Protein AF-A0A540LX54-F1 (afdb_monomer_lite)

pLDDT: mean 87.96, std 12.5, range [46.84, 97.94]

Structure (mmCIF, N/CA/C/O backbone):
data_AF-A0A540LX54-F1
#
_entry.id   AF-A0A540LX54-F1
#
loop_
_atom_site.group_PDB
_atom_site.id
_atom_site.type_symbol
_atom_site.label_atom_id
_atom_site.label_alt_id
_atom_site.label_comp_id
_atom_site.label_asym_id
_atom_site.label_entity_id
_atom_site.label_seq_id
_atom_site.pdbx_PDB_ins_code
_atom_site.Cartn_x
_atom_site.Cartn_y
_atom_site.Cartn_z
_atom_site.occupancy
_atom_site.B_iso_or_equiv
_atom_site.auth_seq_id
_atom_site.auth_comp_id
_atom_site.auth_asym_id
_atom_site.auth_atom_id
_atom_site.pdbx_PDB_model_num
ATOM 1 N N . MET A 1 1 ? -25.271 5.706 11.623 1.00 46.84 1 MET A N 1
ATOM 2 C CA . MET A 1 1 ? -24.913 4.571 10.732 1.00 46.84 1 MET A CA 1
ATOM 3 C C . MET A 1 1 ? -23.405 4.349 10.571 1.00 46.84 1 MET A C 1
ATOM 5 O O . MET A 1 1 ? -23.006 3.191 10.576 1.00 46.84 1 MET A O 1
ATOM 9 N N . GLN A 1 2 ? -22.561 5.391 10.504 1.00 61.00 2 GLN A N 1
ATOM 10 C CA . GLN A 1 2 ? -21.097 5.271 10.311 1.00 61.00 2 GLN A CA 1
ATOM 11 C C . GLN A 1 2 ? -20.376 4.296 11.262 1.00 61.00 2 GLN A C 1
ATOM 13 O O . GLN A 1 2 ? -19.449 3.608 10.845 1.00 61.00 2 GLN A O 1
ATOM 18 N N . ASN A 1 3 ? -20.833 4.160 12.510 1.00 80.44 3 ASN A N 1
ATOM 19 C CA . ASN A 1 3 ? -20.159 3.305 13.491 1.00 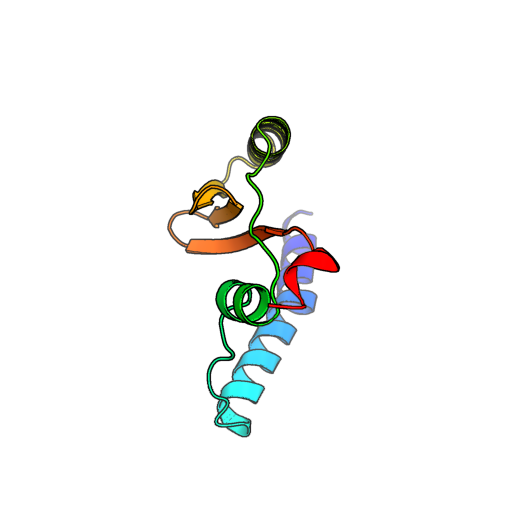80.44 3 ASN A CA 1
ATOM 20 C C . ASN A 1 3 ? -20.330 1.792 13.220 1.00 80.44 3 ASN A C 1
ATOM 22 O O . ASN A 1 3 ? -19.458 1.000 13.560 1.00 80.44 3 ASN A O 1
ATOM 26 N N . ARG A 1 4 ? -21.417 1.369 12.548 1.00 94.12 4 ARG A N 1
ATOM 27 C CA . ARG A 1 4 ? -21.640 -0.057 12.231 1.00 94.12 4 ARG A CA 1
ATOM 28 C C . ARG A 1 4 ? -20.742 -0.542 11.096 1.00 94.12 4 ARG A C 1
ATOM 30 O O . ARG A 1 4 ? -20.148 -1.606 11.217 1.00 94.12 4 ARG A O 1
ATOM 37 N N . ALA A 1 5 ? -20.617 0.247 10.027 1.00 94.50 5 ALA A N 1
ATOM 38 C CA . ALA A 1 5 ? -19.738 -0.081 8.903 1.00 94.50 5 ALA A CA 1
ATOM 39 C C . ALA A 1 5 ? -18.271 -0.139 9.350 1.00 94.50 5 ALA A C 1
ATOM 41 O O . ALA A 1 5 ? -17.569 -1.098 9.041 1.00 94.50 5 ALA A O 1
ATOM 42 N N . ARG A 1 6 ? -17.842 0.834 10.165 1.00 94.31 6 ARG A N 1
ATOM 43 C CA . ARG A 1 6 ? -16.512 0.835 10.780 1.00 94.31 6 ARG A CA 1
ATOM 44 C C . ARG A 1 6 ? -16.270 -0.420 11.622 1.00 94.31 6 ARG A C 1
ATOM 46 O O . ARG A 1 6 ? -15.303 -1.130 11.370 1.00 94.31 6 ARG A O 1
ATOM 53 N N . ALA A 1 7 ? -17.163 -0.714 12.570 1.00 96.38 7 ALA A N 1
ATOM 54 C CA . ALA A 1 7 ? -17.022 -1.879 13.441 1.00 96.38 7 ALA A CA 1
ATOM 55 C C . ALA A 1 7 ? -16.987 -3.195 12.648 1.00 96.38 7 ALA A C 1
ATOM 57 O O . ALA A 1 7 ? -16.262 -4.118 13.014 1.00 96.38 7 ALA A O 1
ATOM 58 N N . LEU A 1 8 ? -17.739 -3.283 11.547 1.00 96.94 8 LEU A N 1
ATOM 59 C CA . LEU A 1 8 ? -17.692 -4.431 10.647 1.00 96.94 8 LEU A CA 1
ATOM 60 C C . LEU A 1 8 ? -16.309 -4.556 9.995 1.00 96.94 8 LEU A C 1
ATOM 62 O O . LEU A 1 8 ? -15.712 -5.626 10.071 1.00 96.94 8 LEU A O 1
ATOM 66 N N . VAL A 1 9 ? -15.764 -3.478 9.420 1.00 96.81 9 VAL A N 1
ATOM 67 C CA . VAL A 1 9 ? -14.422 -3.493 8.808 1.00 96.81 9 VAL A CA 1
ATOM 68 C C . VAL A 1 9 ? -13.350 -3.896 9.824 1.00 96.81 9 VAL A C 1
ATOM 70 O O . V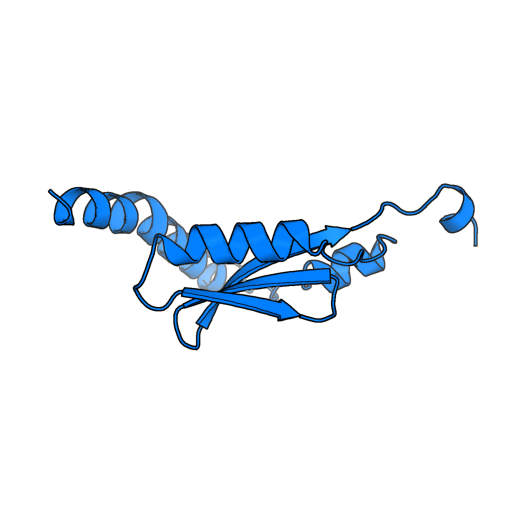AL A 1 9 ? -12.538 -4.788 9.565 1.00 96.81 9 VAL A O 1
ATOM 73 N N . GLU A 1 10 ? -13.377 -3.283 11.005 1.00 97.12 10 GLU A N 1
ATOM 74 C CA . GLU A 1 10 ? -12.416 -3.553 12.073 1.00 97.12 10 GLU A CA 1
ATOM 75 C C . GLU A 1 10 ? -12.483 -5.012 12.542 1.00 97.12 10 GLU A C 1
ATOM 77 O O . GLU A 1 10 ? -11.449 -5.673 12.638 1.00 97.12 10 GLU A O 1
ATOM 82 N N . ARG A 1 11 ? -13.684 -5.549 12.792 1.00 96.94 11 ARG A N 1
ATOM 83 C CA . ARG A 1 11 ? -13.842 -6.901 13.355 1.00 96.94 11 ARG A CA 1
ATOM 84 C C . ARG A 1 11 ? -13.708 -8.011 12.322 1.00 96.94 11 ARG A C 1
ATOM 86 O O . ARG A 1 11 ? -13.174 -9.061 12.657 1.00 96.94 11 ARG A O 1
ATOM 93 N N . VAL A 1 12 ? -14.199 -7.806 11.102 1.00 97.50 12 VAL A N 1
ATOM 94 C CA . VAL A 1 12 ? -14.308 -8.870 10.089 1.00 97.50 12 VAL A CA 1
ATOM 95 C C . VAL A 1 12 ? -13.097 -8.905 9.161 1.00 97.50 12 VAL A C 1
ATOM 97 O O . VAL A 1 12 ? -12.719 -9.978 8.707 1.00 97.50 12 VAL A O 1
ATOM 100 N N . PHE A 1 13 ? -12.443 -7.768 8.907 1.00 96.50 13 PHE A N 1
ATOM 101 C CA . PHE A 1 13 ? -11.306 -7.711 7.982 1.00 96.50 13 PHE A CA 1
ATOM 102 C C . PHE A 1 13 ? -9.980 -7.483 8.707 1.00 96.50 13 PHE A C 1
ATOM 104 O O . PHE A 1 13 ? -9.031 -8.242 8.507 1.00 96.50 13 PHE A O 1
ATOM 111 N N . LEU A 1 14 ? -9.887 -6.454 9.557 1.00 97.38 14 LEU A N 1
ATOM 112 C CA . LEU A 1 14 ? -8.620 -6.117 10.217 1.00 97.38 14 LEU A CA 1
ATOM 113 C C . LEU A 1 14 ? -8.282 -7.096 11.348 1.00 97.38 14 LEU A C 1
ATOM 115 O O . LEU A 1 14 ? -7.153 -7.577 11.409 1.00 97.38 14 LEU A O 1
ATOM 119 N N . GLY A 1 15 ? -9.258 -7.445 12.190 1.00 97.94 15 GLY A N 1
ATOM 120 C CA . GLY A 1 15 ? -9.089 -8.384 13.304 1.00 97.94 15 GLY A CA 1
ATOM 121 C C . GLY A 1 15 ? -8.454 -9.719 12.888 1.00 97.94 15 GLY A C 1
ATOM 122 O O . GLY A 1 15 ? -7.398 -10.069 13.421 1.00 97.94 15 GLY A O 1
ATOM 123 N N . PRO A 1 16 ? -9.011 -10.440 11.895 1.00 97.62 16 PRO A N 1
ATOM 124 C CA . PRO A 1 16 ? -8.429 -11.692 11.415 1.00 97.62 16 PRO A CA 1
ATOM 125 C C . PRO A 1 16 ? -7.028 -11.527 10.819 1.00 97.62 16 PRO A C 1
ATOM 127 O O . PRO A 1 16 ? -6.164 -12.371 11.053 1.00 97.62 16 PRO A O 1
ATOM 130 N N . ARG A 1 17 ? -6.757 -10.425 10.102 1.00 95.75 17 ARG A N 1
ATOM 131 C CA . ARG A 1 17 ? -5.417 -10.140 9.555 1.00 95.75 17 ARG A CA 1
ATOM 132 C C . ARG A 1 17 ? -4.384 -9.916 10.658 1.00 95.75 17 ARG A C 1
ATOM 134 O O . ARG A 1 17 ? -3.258 -10.397 10.532 1.00 95.75 17 ARG A O 1
ATOM 141 N N . ILE A 1 18 ? -4.758 -9.222 11.733 1.00 96.12 18 ILE A N 1
ATOM 142 C CA . ILE A 1 18 ? -3.898 -9.010 12.905 1.00 96.12 18 ILE A CA 1
ATOM 143 C C . ILE A 1 18 ? -3.616 -10.348 13.591 1.00 96.12 18 ILE A C 1
ATOM 145 O O . ILE A 1 18 ? -2.453 -10.706 13.769 1.00 96.12 18 ILE A O 1
ATOM 149 N N . ALA A 1 19 ? -4.662 -11.117 13.910 1.00 95.81 19 ALA A N 1
ATOM 150 C CA . ALA A 1 19 ? -4.525 -12.413 14.572 1.00 95.81 19 ALA A CA 1
ATOM 151 C C . ALA A 1 19 ? -3.664 -13.391 13.754 1.00 95.81 19 ALA A C 1
ATOM 153 O O . ALA A 1 19 ? -2.744 -14.003 14.295 1.00 95.81 19 ALA A O 1
ATOM 154 N N . GLY A 1 20 ? -3.902 -13.486 12.442 1.00 93.38 20 GLY A N 1
ATOM 155 C CA . GLY A 1 20 ? -3.111 -14.326 11.541 1.00 93.38 20 GLY A CA 1
ATOM 156 C C . GLY A 1 20 ? -1.651 -13.878 11.427 1.00 93.38 20 GLY A C 1
ATOM 157 O O . GLY A 1 20 ? -0.750 -14.714 11.411 1.00 93.38 20 GLY A O 1
ATOM 158 N N . SER A 1 21 ? -1.396 -12.565 11.407 1.00 90.62 21 SER A N 1
ATOM 159 C CA . SER A 1 21 ? -0.027 -12.030 11.372 1.00 90.62 21 SER A CA 1
ATOM 160 C C . SER A 1 21 ? 0.740 -12.355 12.653 1.00 90.62 21 SER A C 1
ATOM 162 O O . SER A 1 21 ? 1.871 -12.827 12.573 1.00 90.62 21 SER A O 1
ATOM 164 N N . LEU A 1 22 ? 0.115 -12.181 13.822 1.00 91.69 22 LEU A N 1
ATOM 165 C CA . LEU A 1 22 ? 0.712 -12.561 15.105 1.00 91.69 22 LEU A CA 1
ATOM 166 C C . LEU A 1 22 ? 0.972 -14.069 15.172 1.00 91.69 22 LEU A C 1
ATOM 168 O O . LEU A 1 22 ? 2.077 -14.484 15.508 1.00 91.69 22 LEU A O 1
ATOM 172 N N . ALA A 1 23 ? -0.007 -14.894 14.791 1.00 91.38 23 ALA A N 1
ATOM 173 C CA . ALA A 1 23 ? 0.142 -16.347 14.800 1.00 91.38 23 ALA A CA 1
ATOM 174 C C . ALA A 1 23 ? 1.331 -16.817 13.947 1.00 91.38 23 ALA A C 1
ATOM 176 O O . ALA A 1 23 ? 2.065 -17.711 14.362 1.00 91.38 23 ALA A O 1
ATOM 177 N N . ARG A 1 24 ? 1.552 -16.195 12.784 1.00 87.19 24 ARG A N 1
ATOM 178 C CA . ARG A 1 24 ? 2.679 -16.503 11.895 1.00 87.19 24 ARG A CA 1
ATOM 179 C C . ARG A 1 24 ? 4.027 -16.119 12.500 1.00 87.19 24 ARG A C 1
ATOM 181 O O . ARG A 1 24 ? 4.938 -16.940 12.483 1.00 87.19 24 ARG A O 1
ATOM 188 N N . ILE A 1 25 ? 4.127 -14.936 13.109 1.00 86.12 25 ILE A N 1
ATOM 189 C CA . ILE A 1 25 ? 5.342 -14.490 13.812 1.00 86.12 25 ILE A CA 1
ATOM 190 C C . ILE A 1 25 ? 5.713 -15.476 14.928 1.00 86.12 25 ILE A C 1
ATOM 192 O O . ILE A 1 25 ? 6.864 -15.892 15.019 1.00 86.12 25 ILE A O 1
ATOM 196 N N . TYR A 1 26 ? 4.739 -15.887 15.743 1.00 85.31 26 TYR A N 1
ATOM 197 C CA . TYR A 1 26 ? 4.998 -16.768 16.883 1.00 85.31 26 TYR A CA 1
ATOM 198 C C . TYR A 1 26 ? 5.208 -18.241 16.509 1.00 85.31 26 TYR A C 1
ATOM 200 O O . TYR A 1 26 ? 5.868 -18.954 17.259 1.00 85.31 26 TYR A O 1
ATOM 208 N N . ARG A 1 27 ? 4.654 -18.724 15.387 1.00 81.94 27 ARG A N 1
ATOM 209 C CA . ARG A 1 27 ? 4.761 -20.142 14.989 1.00 81.94 27 ARG A CA 1
ATOM 210 C C . ARG A 1 27 ? 5.905 -20.442 14.030 1.00 81.94 27 ARG A C 1
ATOM 212 O O . ARG A 1 27 ? 6.444 -21.539 14.091 1.00 81.94 27 ARG A O 1
ATOM 219 N N . ALA A 1 28 ? 6.230 -19.532 13.115 1.00 67.19 28 ALA A N 1
ATOM 220 C CA . ALA A 1 28 ? 7.028 -19.894 11.945 1.00 67.19 28 ALA A CA 1
ATOM 221 C C . ALA A 1 28 ? 8.514 -19.515 12.031 1.00 67.19 28 ALA A C 1
ATOM 223 O O . ALA A 1 28 ? 9.252 -19.897 11.129 1.00 67.19 28 ALA A O 1
ATOM 224 N N . HIS A 1 29 ? 8.976 -18.764 13.048 1.00 64.81 29 HIS A N 1
ATOM 225 C CA . HIS A 1 29 ? 10.309 -18.122 13.005 1.00 64.81 29 HIS A CA 1
ATOM 226 C C . HIS A 1 29 ? 10.579 -17.502 11.612 1.00 64.81 29 HIS A C 1
ATOM 228 O O . HIS A 1 29 ? 11.682 -17.571 11.069 1.00 64.81 29 HIS A O 1
ATOM 234 N N . GLU A 1 30 ? 9.522 -16.979 10.978 1.00 56.03 30 GLU A N 1
ATOM 235 C CA . GLU A 1 30 ? 9.537 -16.689 9.550 1.00 56.03 30 GLU A CA 1
ATOM 236 C C . GLU A 1 30 ? 10.492 -15.521 9.305 1.00 56.03 30 GLU A C 1
ATOM 238 O O . GLU A 1 30 ? 10.332 -14.438 9.877 1.00 56.03 30 GLU A O 1
ATOM 243 N N . LYS A 1 31 ? 11.493 -15.734 8.444 1.00 58.78 31 LYS A N 1
ATOM 244 C CA . LYS A 1 31 ? 12.272 -14.629 7.889 1.00 58.78 31 LYS A CA 1
ATOM 245 C C . LYS A 1 31 ? 11.298 -13.719 7.150 1.00 58.78 31 LYS A C 1
ATOM 247 O O . LYS A 1 31 ? 10.484 -14.196 6.362 1.00 58.78 31 LYS A O 1
ATOM 252 N N . VAL A 1 32 ? 11.382 -12.416 7.413 1.00 61.28 32 VAL A N 1
ATOM 253 C CA . VAL A 1 32 ? 10.676 -11.398 6.629 1.00 61.28 32 VAL A CA 1
ATOM 254 C C . VAL A 1 32 ? 10.993 -11.678 5.159 1.00 61.28 32 VAL A C 1
ATOM 256 O O . VAL A 1 32 ? 12.160 -11.650 4.775 1.00 61.28 32 VAL A O 1
ATOM 259 N N . GLY A 1 33 ? 9.979 -12.055 4.374 1.00 63.94 33 GLY A N 1
ATOM 260 C CA . GLY A 1 33 ? 10.161 -12.358 2.955 1.00 63.94 33 GLY A CA 1
ATOM 261 C C . GLY A 1 33 ? 10.800 -11.176 2.225 1.00 63.94 33 GLY A C 1
ATOM 262 O O . GLY A 1 33 ? 10.619 -10.028 2.639 1.00 63.94 33 GLY A O 1
ATOM 263 N N . CYS A 1 34 ? 11.553 -11.457 1.155 1.00 71.31 34 CYS A N 1
ATOM 264 C CA . CYS A 1 34 ? 12.136 -10.418 0.305 1.00 71.31 34 CYS A CA 1
ATOM 265 C C . CYS A 1 34 ? 11.065 -9.415 -0.125 1.00 71.31 34 CYS A C 1
ATOM 267 O O . CYS A 1 34 ? 9.902 -9.776 -0.343 1.00 71.31 34 CYS A O 1
ATOM 269 N N . SER A 1 35 ? 11.451 -8.148 -0.251 1.00 85.88 35 SER A N 1
ATOM 270 C CA . SER A 1 35 ? 10.514 -7.148 -0.738 1.00 85.88 35 SER A CA 1
ATOM 271 C C . SER A 1 35 ? 10.089 -7.499 -2.168 1.00 85.88 35 SER A C 1
ATOM 273 O O . SER A 1 35 ? 10.894 -7.989 -2.961 1.00 85.88 35 SER A O 1
ATOM 275 N N . TRP A 1 36 ? 8.822 -7.263 -2.522 1.00 89.81 36 TRP A N 1
ATOM 276 C CA . TRP A 1 36 ? 8.315 -7.606 -3.860 1.00 89.81 36 TRP A CA 1
ATOM 277 C C . TRP A 1 36 ? 9.139 -6.973 -4.986 1.00 89.81 36 TRP A C 1
ATOM 279 O O . TRP A 1 36 ? 9.205 -7.529 -6.069 1.00 89.81 36 TRP A O 1
ATOM 289 N N . TRP A 1 37 ? 9.775 -5.829 -4.737 1.00 88.12 37 TRP A N 1
ATOM 290 C CA . TRP A 1 37 ? 10.597 -5.097 -5.701 1.00 88.12 37 TRP A CA 1
ATOM 291 C C . TRP A 1 37 ? 11.935 -5.803 -5.932 1.00 88.12 37 TRP A C 1
ATOM 293 O O . TRP A 1 37 ? 12.351 -5.945 -7.077 1.00 88.12 37 TRP A O 1
ATOM 303 N N . GLU A 1 38 ? 12.575 -6.295 -4.868 1.00 90.31 38 GLU A N 1
ATOM 304 C CA . GLU A 1 38 ? 13.775 -7.134 -4.986 1.00 90.31 38 GLU A CA 1
ATOM 305 C C . GLU A 1 38 ? 13.452 -8.447 -5.695 1.00 90.31 38 GLU A C 1
ATOM 307 O O . GLU A 1 38 ? 14.199 -8.869 -6.572 1.00 90.31 38 GLU A O 1
ATOM 312 N N . TRP A 1 39 ? 12.323 -9.072 -5.348 1.00 92.25 39 TRP A N 1
ATOM 313 C CA . TRP A 1 39 ? 11.912 -10.335 -5.955 1.00 92.25 39 TRP A CA 1
ATOM 314 C C . TRP A 1 39 ? 11.525 -10.184 -7.433 1.00 92.25 39 TRP A C 1
ATOM 316 O O . TRP A 1 39 ? 11.980 -10.958 -8.265 1.00 92.25 39 TRP A O 1
ATOM 326 N N . LEU A 1 40 ? 10.729 -9.172 -7.792 1.00 92.56 40 LEU A N 1
ATOM 327 C CA . LEU A 1 40 ? 10.364 -8.916 -9.190 1.00 92.56 40 LEU A CA 1
ATOM 328 C C . LEU A 1 40 ? 11.593 -8.560 -10.034 1.00 92.56 40 LEU A C 1
ATOM 330 O O . LEU A 1 40 ? 11.730 -9.060 -11.150 1.00 92.56 40 LEU A O 1
ATOM 334 N N . GLY A 1 41 ? 12.507 -7.753 -9.490 1.00 91.19 41 GLY A N 1
ATOM 335 C CA . GLY A 1 41 ? 13.772 -7.442 -10.149 1.00 91.19 41 GLY A CA 1
ATOM 336 C C . GLY A 1 41 ? 14.661 -8.675 -10.335 1.00 91.19 41 GLY A C 1
ATOM 337 O O . GLY A 1 41 ? 15.238 -8.848 -11.405 1.00 91.19 41 GLY A O 1
ATOM 338 N N . SER A 1 42 ? 14.738 -9.567 -9.339 1.00 91.81 42 SER A N 1
ATOM 339 C CA . SER A 1 42 ? 15.571 -10.774 -9.429 1.00 91.81 42 SER A CA 1
ATOM 340 C C . SER A 1 42 ? 15.054 -11.800 -10.437 1.00 91.81 42 SER A C 1
ATOM 342 O O . SER A 1 42 ? 15.849 -12.568 -10.971 1.00 91.81 42 SER A O 1
ATOM 344 N N . VAL A 1 43 ? 13.750 -11.795 -10.735 1.00 92.62 43 VAL A N 1
ATOM 345 C CA . VAL A 1 43 ? 13.144 -12.640 -11.780 1.00 92.62 43 VAL A CA 1
ATOM 346 C C . VAL A 1 43 ? 13.007 -11.921 -13.133 1.00 92.62 43 VAL A C 1
ATOM 348 O O . VAL A 1 43 ? 12.328 -12.415 -14.030 1.00 92.62 43 VAL A O 1
ATOM 351 N N . GLY A 1 44 ? 13.666 -10.767 -13.300 1.00 93.19 44 GLY A N 1
ATOM 352 C CA . GLY A 1 44 ? 13.854 -10.101 -14.593 1.00 93.19 44 GLY A CA 1
ATOM 353 C C . GLY A 1 44 ? 12.800 -9.060 -14.977 1.00 93.19 44 GLY A C 1
ATOM 354 O O . GLY A 1 44 ? 12.866 -8.514 -16.079 1.00 93.19 44 GLY A O 1
ATOM 355 N N . PHE A 1 45 ? 11.838 -8.736 -14.108 1.00 94.06 45 PHE A N 1
ATOM 356 C CA . PHE A 1 45 ? 10.899 -7.649 -14.395 1.00 94.06 45 PHE A CA 1
ATOM 357 C C . PHE A 1 45 ? 11.585 -6.290 -14.279 1.00 94.06 45 PHE A C 1
ATOM 359 O O . PHE A 1 45 ? 12.345 -6.024 -13.346 1.00 94.06 45 PHE A O 1
ATOM 366 N N . LYS A 1 46 ? 11.247 -5.389 -15.202 1.00 93.69 46 LYS A N 1
ATOM 367 C CA . LYS A 1 46 ? 11.788 -4.027 -15.239 1.00 93.69 46 LYS A CA 1
ATOM 368 C C . LYS A 1 46 ? 10.739 -3.037 -14.712 1.00 93.69 46 LYS A C 1
ATOM 370 O O . LYS A 1 46 ? 9.590 -3.091 -15.161 1.00 93.69 46 LYS A O 1
ATOM 375 N N . PRO A 1 47 ? 11.080 -2.151 -13.759 1.00 93.81 47 PRO A N 1
ATOM 376 C CA . PRO A 1 47 ? 10.136 -1.166 -13.242 1.00 93.81 47 PRO A CA 1
ATOM 377 C C . PRO A 1 47 ? 9.776 -0.145 -14.326 1.00 93.81 47 PRO A C 1
ATOM 379 O O . PRO A 1 47 ? 10.647 0.322 -15.059 1.00 93.81 47 PRO A O 1
ATOM 382 N N . MET A 1 48 ? 8.499 0.228 -14.401 1.00 94.62 48 MET A N 1
ATOM 383 C CA . MET A 1 48 ? 7.994 1.202 -15.371 1.00 94.62 48 MET A CA 1
ATOM 384 C C . MET A 1 48 ? 7.497 2.474 -14.684 1.00 94.62 48 MET A C 1
ATOM 386 O O . MET A 1 48 ? 6.855 2.374 -13.634 1.00 94.62 48 MET A O 1
ATOM 390 N N . PRO A 1 49 ? 7.727 3.660 -15.278 1.00 94.56 49 PRO A N 1
ATOM 391 C CA . PRO A 1 49 ? 7.251 4.907 -14.705 1.00 94.56 49 PRO A CA 1
ATOM 392 C C . PRO A 1 49 ? 5.737 4.933 -14.501 1.00 94.56 49 PRO A C 1
ATOM 394 O O . PRO A 1 49 ? 4.977 4.431 -15.336 1.00 94.56 49 PRO A O 1
ATOM 397 N N . ILE A 1 50 ? 5.283 5.558 -13.416 1.00 94.44 50 ILE A N 1
ATOM 398 C CA . ILE A 1 50 ? 3.853 5.797 -13.218 1.00 94.44 50 ILE A CA 1
ATOM 399 C C . ILE A 1 50 ? 3.405 6.948 -14.115 1.00 94.44 50 ILE A C 1
ATOM 401 O O . ILE A 1 50 ? 4.045 7.991 -14.209 1.00 94.44 50 ILE A O 1
ATOM 405 N N . SER A 1 51 ? 2.285 6.756 -14.814 1.00 94.31 51 SER A N 1
ATOM 406 C CA . SER A 1 51 ? 1.761 7.789 -15.702 1.00 94.31 51 SER A CA 1
ATOM 407 C C . SER A 1 51 ? 1.241 8.991 -14.910 1.00 94.31 51 SER A C 1
ATOM 409 O O . SER A 1 51 ? 0.666 8.857 -13.827 1.00 94.31 51 SER A O 1
ATOM 411 N N . PHE A 1 52 ? 1.341 10.181 -15.503 1.00 94.94 52 PHE A N 1
ATOM 412 C CA . PHE A 1 52 ? 0.739 11.394 -14.945 1.00 94.94 52 PHE A CA 1
ATOM 413 C C . PHE A 1 52 ? -0.767 11.225 -14.662 1.00 94.94 52 PHE A C 1
ATOM 415 O O . PHE A 1 52 ? -1.266 11.667 -13.628 1.00 94.94 52 PHE A O 1
ATOM 422 N N . ALA A 1 53 ? -1.485 10.513 -15.538 1.00 96.31 53 ALA A N 1
ATOM 423 C CA . ALA A 1 53 ? -2.904 10.219 -15.356 1.00 96.31 53 ALA A CA 1
ATOM 424 C C . ALA A 1 53 ? -3.172 9.406 -14.076 1.00 96.31 53 ALA A C 1
ATOM 426 O O . ALA A 1 53 ? -4.094 9.738 -13.330 1.00 96.31 53 ALA A O 1
ATOM 427 N N . ASN A 1 54 ? -2.336 8.408 -13.771 1.00 96.00 54 ASN A N 1
ATOM 428 C CA . ASN A 1 54 ? -2.453 7.623 -12.540 1.00 96.00 54 ASN A CA 1
ATOM 429 C C . ASN A 1 54 ? -2.236 8.502 -11.295 1.00 96.00 54 ASN A C 1
ATOM 431 O O . ASN A 1 54 ? -2.974 8.372 -10.316 1.00 96.00 54 ASN A O 1
ATOM 435 N N . HIS A 1 55 ? -1.288 9.449 -11.340 1.00 95.31 55 HIS A N 1
ATOM 436 C CA . HIS A 1 55 ? -1.106 10.429 -10.261 1.00 95.31 55 HIS A CA 1
ATOM 437 C C . HIS A 1 55 ? -2.344 11.302 -10.055 1.00 95.31 55 HIS A C 1
ATOM 439 O O . HIS A 1 55 ? -2.784 11.488 -8.917 1.00 95.31 55 HIS A O 1
ATOM 445 N N . CYS A 1 56 ? -2.912 11.835 -11.137 1.00 96.56 56 CYS A N 1
ATOM 446 C CA . CYS A 1 56 ? -4.122 12.651 -11.075 1.00 96.56 56 CYS A CA 1
ATOM 447 C C . CYS A 1 56 ? -5.305 11.868 -10.505 1.00 96.56 56 CYS A C 1
ATOM 449 O O . CYS A 1 56 ? -5.991 12.374 -9.620 1.00 96.56 56 CYS A O 1
ATOM 451 N N . GLN A 1 57 ? -5.515 10.630 -10.958 1.00 96.81 57 GLN A N 1
ATOM 452 C CA . GLN A 1 57 ? -6.602 9.780 -10.473 1.00 96.81 57 GLN A CA 1
ATOM 453 C C . GLN A 1 57 ? -6.477 9.484 -8.979 1.00 96.81 57 GLN A C 1
ATOM 455 O O . GLN A 1 57 ? -7.455 9.618 -8.245 1.00 96.81 57 GLN A O 1
ATOM 460 N N . ALA A 1 58 ? -5.274 9.151 -8.506 1.00 95.94 58 ALA A N 1
ATOM 461 C CA . ALA A 1 58 ? -5.050 8.921 -7.085 1.00 95.94 58 ALA A CA 1
ATOM 462 C C . ALA A 1 58 ? -5.330 10.182 -6.258 1.00 95.94 58 ALA A C 1
ATOM 464 O O . ALA A 1 58 ? -6.042 10.117 -5.260 1.00 95.94 58 ALA A O 1
ATOM 465 N N . LYS A 1 59 ? -4.832 11.347 -6.692 1.00 93.69 59 LYS A N 1
ATOM 466 C CA . LYS A 1 59 ? -5.084 12.623 -6.004 1.00 93.69 59 LYS A CA 1
ATOM 467 C C . LYS A 1 59 ? -6.569 12.992 -5.988 1.00 93.69 59 LYS A C 1
ATOM 469 O O . LYS A 1 59 ? -7.058 13.435 -4.954 1.00 93.69 59 LYS A O 1
ATOM 474 N N . LEU A 1 60 ? -7.285 12.778 -7.094 1.00 95.94 60 LEU A N 1
ATOM 475 C CA . LEU A 1 60 ? -8.726 13.025 -7.177 1.00 95.94 60 LEU A CA 1
ATOM 476 C C . LEU A 1 60 ? -9.499 12.133 -6.199 1.00 95.94 60 LEU A C 1
ATOM 478 O O . LEU A 1 60 ? -10.336 12.635 -5.455 1.00 95.94 60 LEU A O 1
ATOM 482 N N . LEU A 1 61 ? -9.183 10.834 -6.165 1.00 95.69 61 LEU A N 1
ATOM 483 C CA . LEU A 1 61 ? -9.796 9.888 -5.234 1.00 95.69 61 LEU A CA 1
ATOM 484 C C . LEU A 1 61 ? -9.562 10.313 -3.782 1.00 95.69 61 LEU A C 1
ATOM 486 O O . LEU A 1 61 ? -10.505 10.339 -2.998 1.00 95.69 61 LEU A O 1
ATOM 490 N N . LEU A 1 62 ? -8.329 10.687 -3.429 1.00 94.62 62 LEU A N 1
ATOM 491 C CA . LEU A 1 62 ? -8.019 11.159 -2.078 1.00 94.62 62 LEU A CA 1
ATOM 492 C C . LEU A 1 62 ? -8.719 12.475 -1.736 1.00 94.62 62 LEU A C 1
ATOM 494 O O . LEU A 1 62 ? -9.091 12.669 -0.587 1.00 94.62 62 LEU A O 1
ATOM 498 N N . GLY A 1 63 ? -8.979 13.344 -2.714 1.00 94.06 63 GLY A N 1
ATOM 499 C CA . GLY A 1 63 ? -9.775 14.557 -2.509 1.00 94.06 63 GLY A CA 1
ATOM 500 C C . GLY A 1 63 ? -11.198 14.289 -1.999 1.00 94.06 63 GLY A C 1
ATOM 501 O O . GLY A 1 63 ? -11.785 15.159 -1.358 1.00 94.06 63 GLY A O 1
ATOM 502 N N . LEU A 1 64 ? -11.739 13.083 -2.220 1.00 94.69 64 LEU A N 1
ATOM 503 C CA . LEU A 1 64 ? -13.037 12.659 -1.679 1.00 94.69 64 LEU A CA 1
ATOM 504 C C . LEU A 1 64 ? -12.967 12.269 -0.190 1.00 94.69 64 LEU A C 1
ATOM 506 O O . LEU A 1 64 ? -13.995 12.253 0.486 1.00 94.69 64 LEU A O 1
ATOM 510 N N . PHE A 1 65 ? -11.771 11.965 0.326 1.00 87.50 65 PHE A N 1
ATOM 511 C CA . PHE A 1 65 ? -11.523 11.473 1.684 1.00 87.50 65 PHE A CA 1
ATOM 512 C C . PHE A 1 65 ? -10.521 12.397 2.392 1.00 87.50 65 PHE A C 1
ATOM 514 O O . PHE A 1 65 ? -9.304 12.254 2.295 1.00 87.50 65 PHE A O 1
ATOM 521 N N . ASN A 1 66 ? -11.053 13.411 3.076 1.00 74.19 66 ASN A N 1
ATOM 522 C CA . ASN A 1 66 ? -10.287 14.568 3.547 1.00 74.19 66 ASN A CA 1
ATOM 523 C C . ASN A 1 66 ? -9.800 14.422 5.002 1.00 74.19 66 ASN A C 1
ATOM 525 O O . ASN A 1 66 ? -9.970 15.311 5.834 1.00 74.19 66 ASN A O 1
ATOM 529 N N . ASP A 1 67 ? -9.254 13.257 5.341 1.00 86.19 67 ASP A N 1
ATOM 530 C CA . ASP A 1 67 ? -9.014 12.834 6.724 1.00 86.19 67 ASP A CA 1
ATOM 531 C C . ASP A 1 67 ? -7.529 12.546 7.040 1.00 86.19 67 ASP A C 1
ATOM 533 O O . ASP A 1 67 ? -7.167 12.287 8.189 1.00 86.19 67 ASP A O 1
ATOM 537 N N . GLY A 1 68 ? -6.634 12.735 6.064 1.00 90.06 68 GLY A N 1
ATOM 538 C CA . GLY A 1 68 ? -5.179 12.658 6.256 1.00 90.06 68 GLY A CA 1
ATOM 539 C C . GLY A 1 68 ? -4.458 11.667 5.344 1.00 90.06 68 GLY A C 1
ATOM 540 O O . GLY A 1 68 ? -3.272 11.394 5.575 1.00 90.06 68 GLY A O 1
ATOM 541 N N . TYR A 1 69 ? -5.143 11.136 4.327 1.00 95.19 69 TYR A N 1
ATOM 542 C CA . TYR A 1 69 ? -4.522 10.324 3.285 1.00 95.19 69 TYR A CA 1
ATOM 543 C C . TYR A 1 69 ? -3.598 11.146 2.386 1.00 95.19 69 TYR A C 1
ATOM 545 O O . TYR A 1 69 ? -3.834 12.324 2.115 1.00 95.19 69 TYR A O 1
ATOM 553 N N . ARG A 1 70 ? -2.533 10.500 1.907 1.00 93.56 70 ARG A N 1
ATOM 554 C CA . ARG A 1 70 ? -1.550 11.068 0.977 1.00 93.56 70 ARG A CA 1
ATOM 555 C C . ARG A 1 70 ? -1.152 10.021 -0.054 1.00 93.56 70 ARG A C 1
ATOM 557 O O . ARG A 1 70 ? -1.077 8.840 0.276 1.00 93.56 70 ARG A O 1
ATOM 564 N N . ALA A 1 71 ? -0.887 10.459 -1.280 1.00 94.38 71 ALA A N 1
ATOM 565 C CA . ALA A 1 71 ? -0.322 9.628 -2.336 1.00 94.38 71 ALA A CA 1
ATOM 566 C C . ALA A 1 71 ? 1.037 10.206 -2.739 1.00 94.38 71 ALA A C 1
ATOM 568 O O . ALA A 1 71 ? 1.104 11.335 -3.229 1.00 94.38 71 ALA A O 1
ATOM 569 N N . GLU A 1 72 ? 2.101 9.440 -2.516 1.00 93.81 72 GLU A N 1
ATOM 570 C CA . GLU A 1 72 ? 3.486 9.847 -2.768 1.00 93.81 72 GLU A CA 1
ATOM 571 C C . GLU A 1 72 ? 4.134 8.918 -3.791 1.00 93.81 72 GLU A C 1
ATOM 573 O O . GLU A 1 72 ? 3.931 7.704 -3.768 1.00 93.81 72 GLU A O 1
ATOM 578 N N . GLU A 1 73 ? 4.906 9.489 -4.707 1.00 93.69 73 GLU A N 1
ATOM 579 C CA . GLU A 1 73 ? 5.689 8.716 -5.663 1.00 93.69 73 GLU A CA 1
ATOM 580 C C . GLU A 1 73 ? 7.040 8.345 -5.054 1.00 93.69 73 GLU A C 1
ATOM 582 O O . GLU A 1 73 ? 7.716 9.185 -4.462 1.00 93.69 73 GLU A O 1
ATOM 587 N N . VAL A 1 74 ? 7.447 7.087 -5.209 1.00 90.94 74 VAL A N 1
ATOM 588 C CA . VAL A 1 74 ? 8.742 6.588 -4.750 1.00 90.94 74 VAL A CA 1
ATOM 589 C C . VAL A 1 74 ? 9.446 5.889 -5.904 1.00 90.94 74 VAL A C 1
ATOM 591 O O . VAL A 1 74 ? 8.882 4.996 -6.533 1.00 90.94 74 VAL A O 1
ATOM 594 N N . ALA A 1 75 ? 10.700 6.276 -6.153 1.00 87.25 75 ALA A N 1
ATOM 595 C CA . ALA A 1 75 ? 11.561 5.695 -7.188 1.00 87.25 75 ALA A CA 1
ATOM 596 C C . ALA A 1 75 ? 10.958 5.712 -8.613 1.00 87.25 75 ALA A C 1
ATOM 598 O O . ALA A 1 75 ? 11.312 4.879 -9.443 1.00 87.25 75 ALA A O 1
ATOM 599 N N . ASN A 1 76 ? 10.053 6.651 -8.898 1.00 84.44 76 ASN A N 1
ATOM 600 C CA . ASN A 1 76 ? 9.381 6.893 -10.184 1.00 84.44 76 ASN A CA 1
ATOM 601 C C . ASN A 1 76 ? 8.456 5.780 -10.722 1.00 84.44 76 ASN A C 1
ATOM 603 O O . ASN A 1 76 ? 7.804 5.969 -11.740 1.00 84.44 76 ASN A O 1
ATOM 607 N N . HIS A 1 77 ? 8.377 4.614 -10.078 1.00 89.38 77 HIS A N 1
ATOM 608 C CA . HIS A 1 77 ? 7.589 3.460 -10.552 1.00 89.38 77 HIS A CA 1
ATOM 609 C C . HIS A 1 77 ? 6.612 2.924 -9.501 1.00 89.38 77 HIS A C 1
ATOM 611 O O . HIS A 1 77 ? 5.959 1.898 -9.712 1.00 89.38 77 HIS A O 1
ATOM 617 N N . ARG A 1 78 ? 6.524 3.593 -8.343 1.00 93.50 78 ARG A N 1
ATOM 618 C CA . ARG A 1 78 ? 5.689 3.174 -7.219 1.00 93.50 78 ARG A CA 1
ATOM 619 C C . ARG A 1 78 ? 4.916 4.345 -6.633 1.00 93.50 78 ARG A C 1
ATOM 621 O O . ARG A 1 78 ? 5.501 5.348 -6.245 1.00 93.50 78 ARG A O 1
ATOM 628 N N . LEU A 1 79 ? 3.608 4.167 -6.494 1.00 96.00 79 LEU A N 1
ATOM 629 C CA . LEU A 1 79 ? 2.717 5.084 -5.808 1.00 96.00 79 LEU A CA 1
ATOM 630 C C . LEU A 1 79 ? 2.383 4.501 -4.441 1.00 96.00 79 LEU A C 1
ATOM 632 O O . LEU A 1 79 ? 1.909 3.369 -4.335 1.00 96.00 79 LEU A O 1
ATOM 636 N N . VAL A 1 80 ? 2.639 5.269 -3.393 1.00 95.75 80 VAL A N 1
ATOM 637 C CA . VAL A 1 80 ? 2.441 4.867 -2.006 1.00 95.75 80 VAL A CA 1
ATOM 638 C C . VAL A 1 80 ? 1.270 5.642 -1.421 1.00 95.75 80 VAL A C 1
ATOM 640 O O . VAL A 1 80 ? 1.315 6.866 -1.313 1.00 95.75 80 VAL A O 1
ATOM 643 N N . LEU A 1 81 ? 0.230 4.913 -1.021 1.00 96.62 81 LEU A N 1
ATOM 644 C CA . LEU A 1 81 ? -0.859 5.422 -0.204 1.00 96.62 81 LEU A CA 1
ATOM 645 C C . LEU A 1 81 ? -0.429 5.404 1.261 1.00 96.62 81 LEU A C 1
ATOM 647 O O . LEU A 1 81 ? -0.177 4.343 1.843 1.00 96.62 81 LEU A O 1
ATOM 651 N N . GLY A 1 82 ? -0.383 6.584 1.862 1.00 95.50 82 GLY A N 1
ATOM 652 C CA . GLY A 1 82 ? -0.123 6.776 3.278 1.00 95.50 82 GLY A CA 1
ATOM 653 C C . GLY A 1 82 ? -1.303 7.404 4.007 1.00 95.50 82 GLY A C 1
ATOM 654 O O . GLY A 1 82 ? -2.169 8.039 3.409 1.00 95.50 82 GLY A O 1
ATOM 655 N N . TRP A 1 83 ? -1.296 7.251 5.326 1.00 95.19 83 TRP A N 1
ATOM 656 C CA . TRP A 1 83 ? -2.131 7.987 6.265 1.00 95.19 83 TRP A CA 1
ATOM 657 C C . TRP A 1 83 ? -1.239 8.669 7.295 1.00 95.19 83 TRP A C 1
ATOM 659 O O . TRP A 1 83 ? -0.529 7.999 8.056 1.00 95.19 83 TRP A O 1
ATOM 669 N N . LYS A 1 84 ? -1.265 10.006 7.334 1.00 89.94 84 LYS A N 1
ATOM 670 C CA . LYS A 1 84 ? -0.303 10.803 8.113 1.00 89.94 84 LYS A CA 1
ATOM 671 C C . LYS A 1 84 ? 1.137 10.373 7.779 1.00 89.94 84 LYS A C 1
ATOM 673 O O . LYS A 1 84 ? 1.538 10.473 6.629 1.00 89.94 84 LYS A O 1
ATOM 678 N N . SER A 1 85 ? 1.901 9.884 8.758 1.00 86.50 85 SER A N 1
ATOM 679 C CA . SER A 1 85 ? 3.294 9.439 8.602 1.00 86.50 85 SER A CA 1
ATOM 680 C C . SER A 1 85 ? 3.454 7.930 8.362 1.00 86.50 85 SER A C 1
ATOM 682 O O . SER A 1 85 ? 4.565 7.407 8.453 1.00 86.50 85 SER A O 1
ATOM 684 N N . ARG A 1 86 ? 2.364 7.190 8.108 1.00 92.25 86 ARG A N 1
ATOM 685 C CA . ARG A 1 86 ? 2.401 5.730 7.935 1.00 92.25 86 ARG A CA 1
ATOM 686 C C . ARG A 1 86 ? 2.017 5.329 6.517 1.00 92.25 86 ARG A C 1
ATOM 688 O O . ARG A 1 86 ? 0.926 5.646 6.058 1.00 92.25 86 ARG A O 1
ATOM 695 N N . CYS A 1 87 ? 2.899 4.583 5.858 1.00 93.38 87 CYS A N 1
ATOM 696 C CA . CYS A 1 87 ? 2.598 3.881 4.613 1.00 93.38 87 CYS A CA 1
ATOM 697 C C . CYS A 1 87 ? 1.576 2.765 4.880 1.00 93.38 87 CYS A C 1
ATOM 699 O O . CYS A 1 87 ? 1.729 2.010 5.842 1.00 93.38 87 CYS A O 1
ATOM 701 N N . LEU A 1 88 ? 0.542 2.675 4.042 1.00 94.56 88 LEU A N 1
ATOM 702 C CA . LEU A 1 88 ? -0.512 1.665 4.143 1.00 94.56 88 LEU A CA 1
ATOM 703 C C . LEU A 1 88 ? -0.454 0.660 2.994 1.00 94.56 88 LEU A C 1
ATOM 705 O O . LEU A 1 88 ? -0.561 -0.544 3.219 1.00 94.56 88 LEU A O 1
ATOM 709 N N . LEU A 1 89 ? -0.315 1.156 1.764 1.00 94.81 89 LEU A N 1
ATOM 710 C CA . LEU A 1 89 ? -0.340 0.341 0.554 1.00 94.81 89 LEU A CA 1
ATOM 711 C C . LEU A 1 89 ? 0.543 0.969 -0.521 1.00 94.81 89 LEU A C 1
ATOM 713 O O . LEU A 1 89 ? 0.634 2.188 -0.623 1.00 94.81 89 LEU A O 1
ATOM 717 N N . SER A 1 90 ? 1.157 0.134 -1.352 1.00 94.56 90 SER A N 1
ATOM 718 C CA . SER A 1 90 ? 1.898 0.571 -2.531 1.00 94.56 90 SER A CA 1
ATOM 719 C C . SER A 1 90 ? 1.373 -0.102 -3.791 1.00 94.56 90 SER A C 1
ATOM 721 O O . SER A 1 90 ? 1.129 -1.307 -3.780 1.00 94.56 90 SER A O 1
ATOM 723 N N . ALA A 1 91 ? 1.278 0.656 -4.878 1.00 95.62 91 ALA A N 1
ATOM 724 C CA . ALA A 1 91 ? 1.053 0.157 -6.228 1.00 95.62 91 ALA A CA 1
ATOM 725 C C . ALA A 1 91 ? 2.299 0.435 -7.078 1.00 95.62 91 ALA A C 1
ATOM 727 O O . ALA A 1 91 ? 2.872 1.517 -6.983 1.00 95.62 91 ALA A O 1
ATOM 728 N N . SER A 1 92 ? 2.727 -0.521 -7.897 1.00 94.56 92 SER A N 1
ATOM 729 C CA . SER A 1 92 ? 3.915 -0.395 -8.754 1.00 94.56 92 SER A CA 1
ATOM 730 C C . SER A 1 92 ? 3.673 -1.037 -10.110 1.00 94.56 92 SER A C 1
ATOM 732 O O . SER A 1 92 ? 2.935 -2.021 -10.180 1.00 94.56 92 SER A O 1
ATOM 734 N N . ILE A 1 93 ? 4.300 -0.502 -11.157 1.00 94.44 93 ILE A N 1
ATOM 735 C CA . ILE A 1 93 ? 4.141 -0.973 -12.538 1.00 94.44 93 ILE A CA 1
ATOM 736 C C . ILE A 1 93 ? 5.431 -1.655 -12.984 1.00 94.44 93 ILE A C 1
ATOM 738 O O . ILE A 1 93 ? 6.527 -1.143 -12.755 1.00 94.44 93 ILE A O 1
ATOM 742 N N . TRP A 1 94 ? 5.282 -2.806 -13.631 1.00 94.94 94 TRP A N 1
ATOM 743 C CA . TRP A 1 94 ? 6.389 -3.646 -14.067 1.00 94.94 94 TRP A CA 1
ATOM 744 C C . TRP A 1 94 ? 6.150 -4.126 -15.494 1.00 94.94 94 TRP A C 1
ATOM 746 O O . TRP A 1 94 ? 5.020 -4.437 -15.869 1.00 94.94 94 TRP A O 1
ATOM 756 N N . M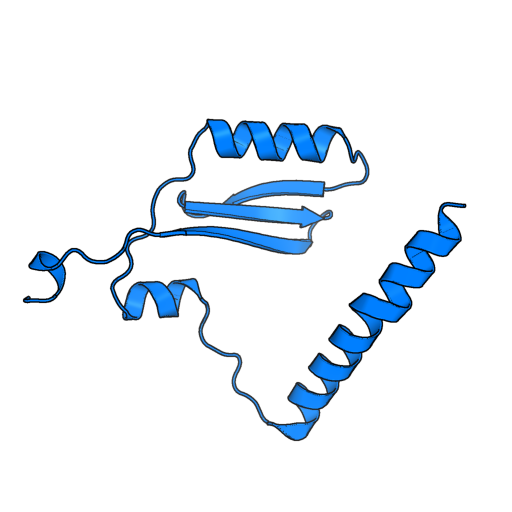ET A 1 95 ? 7.220 -4.184 -16.276 1.00 94.69 95 MET A N 1
ATOM 757 C CA . MET A 1 95 ? 7.247 -4.771 -17.608 1.00 94.69 95 MET A CA 1
ATOM 758 C C . MET A 1 95 ? 7.891 -6.151 -17.523 1.00 94.69 95 MET A C 1
ATOM 760 O O . MET A 1 95 ? 8.902 -6.321 -16.835 1.00 94.69 95 MET A O 1
ATOM 764 N N . SER A 1 96 ? 7.300 -7.130 -18.207 1.00 91.75 96 SER A N 1
ATOM 765 C CA . SER A 1 96 ? 7.894 -8.459 -18.316 1.00 91.75 96 SER A CA 1
ATOM 766 C C . SER A 1 96 ? 9.234 -8.388 -19.054 1.00 91.75 96 SER A C 1
ATOM 768 O O . SER A 1 96 ? 9.361 -7.584 -19.983 1.00 91.75 96 SER A O 1
ATOM 770 N N . PRO A 1 97 ? 10.210 -9.238 -18.702 1.00 87.38 97 PRO A N 1
ATOM 771 C CA . PRO A 1 97 ? 11.395 -9.411 -19.534 1.00 87.38 97 PRO A CA 1
ATOM 772 C C . PRO A 1 97 ? 10.972 -9.814 -20.955 1.00 87.38 97 PRO A C 1
ATOM 774 O O . PRO A 1 97 ? 10.040 -10.601 -21.134 1.00 87.38 97 PRO A O 1
ATOM 777 N N . SER A 1 98 ? 1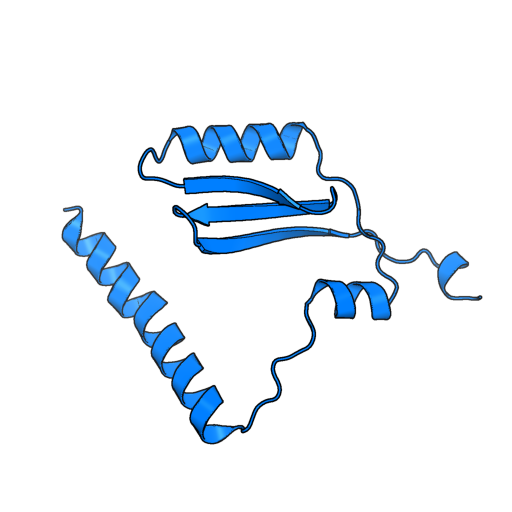1.613 -9.234 -21.970 1.00 81.00 98 SER A N 1
ATOM 778 C CA . SER A 1 98 ? 11.429 -9.671 -23.361 1.00 81.00 98 SER A CA 1
ATOM 779 C C . SER A 1 98 ? 12.171 -10.995 -23.594 1.00 81.00 98 SER A C 1
ATOM 781 O O . SER A 1 98 ? 13.148 -11.251 -22.898 1.00 81.00 98 SER A O 1
ATOM 783 N N . GLU A 1 99 ? 11.778 -11.830 -24.569 1.00 63.69 99 GLU A N 1
ATOM 784 C CA . GLU A 1 99 ? 12.523 -13.073 -24.889 1.00 63.69 99 GLU A CA 1
ATOM 785 C C . GLU A 1 99 ? 14.014 -12.805 -25.173 1.00 63.69 99 GLU A C 1
ATOM 787 O O . GLU A 1 99 ? 14.872 -13.606 -24.813 1.00 63.69 99 GLU A O 1
ATOM 792 N N . SER A 1 100 ? 14.338 -11.635 -25.732 1.00 62.47 100 SER A N 1
ATOM 793 C CA . SER A 1 100 ? 15.712 -11.177 -25.966 1.00 62.47 100 SER A CA 1
ATOM 794 C C . SER A 1 100 ? 16.508 -10.846 -24.696 1.00 62.47 100 SER A C 1
ATOM 796 O O . SER A 1 100 ? 17.734 -10.837 -24.749 1.00 62.47 100 SER A O 1
ATOM 798 N N . ASP A 1 101 ? 15.845 -10.580 -23.567 1.00 59.72 101 ASP A N 1
ATOM 799 C CA . ASP A 1 101 ? 16.492 -10.284 -22.280 1.00 59.72 101 ASP A CA 1
ATOM 800 C C . ASP A 1 101 ? 16.845 -11.556 -21.482 1.00 59.72 101 ASP A C 1
ATOM 802 O O . ASP A 1 101 ? 17.593 -11.466 -20.514 1.00 59.72 101 ASP A O 1
ATOM 806 N N . VAL A 1 102 ? 16.307 -12.728 -21.852 1.00 57.09 102 VAL A N 1
ATOM 807 C CA . VAL A 1 102 ? 16.477 -13.995 -21.099 1.00 57.09 102 VAL A CA 1
ATOM 808 C C . VAL A 1 102 ? 17.683 -14.816 -21.591 1.00 57.09 102 VAL A C 1
ATOM 810 O O . VAL A 1 102 ? 18.079 -15.781 -20.944 1.00 57.09 102 VAL A O 1
ATOM 813 N N . ILE A 1 103 ? 18.268 -14.456 -22.741 1.00 55.12 103 ILE A N 1
ATOM 814 C CA . ILE A 1 103 ? 19.318 -15.235 -23.430 1.00 55.12 103 ILE A CA 1
ATOM 815 C C . ILE A 1 103 ? 20.745 -14.720 -23.125 1.00 55.12 103 ILE A C 1
ATOM 817 O O . ILE A 1 103 ? 21.716 -15.345 -23.546 1.00 55.12 103 ILE A O 1
ATOM 821 N N . ASN A 1 104 ? 20.897 -13.635 -22.356 1.0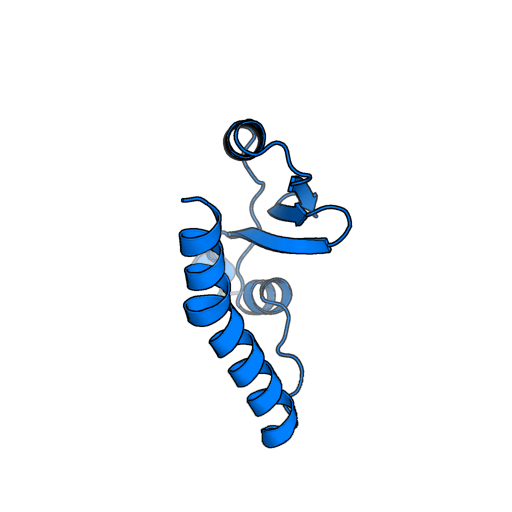0 47.03 104 ASN A N 1
ATOM 822 C CA . ASN A 1 104 ? 22.204 -13.094 -21.950 1.00 47.03 104 ASN A CA 1
ATOM 823 C C . ASN A 1 104 ? 22.483 -13.271 -20.458 1.00 47.03 104 ASN A C 1
ATOM 825 O O . ASN A 1 104 ? 21.597 -12.916 -19.650 1.00 47.03 104 ASN A O 1
#

Radius of gyration: 18.24 Å; chains: 1; bounding box: 47×35×43 Å

InterPro domains:
  IPR005202 Transcription factor GRAS [PF03514] (2-94)
  IPR005202 Transcription factor GRAS [PS50985] (1-95)

Organism: Malus baccata (NCBI:txid106549)

Secondary structure (DSSP, 8-state):
-HHHHHHHIIIIIIHHHHHHHHHHHHHH----P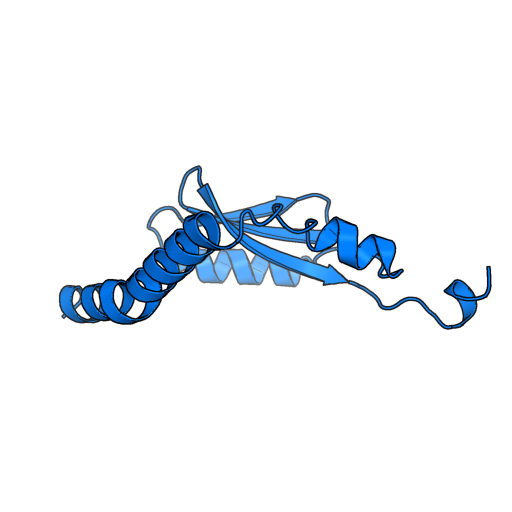PPHHHHHHHTTPEEEPPPHHHHHHHHHHHHT-TTTEEEEEETTTEEEEEETTEEEEEEEEEEPPPGGGS--

Sequence (104 aa):
MQNRARALVERVFLGPRIAGSLARIYRAHEKVGCSWWEWLGSVGFKPMPISFANHCQAKLLLGLFNDGYRAEEVANHRLVLGWKSRCLLSASIWMSPSESDVIN

Foldseek 3Di:
DVVVVVVCCCVVPVVVVVVVVVCCVVPPVDDPDDDVVVVCVVQPKDFDADDPVNVVVVVVVVVVPVQAWDWDDDPRFKIFIDGHPGTDDIDGDIDHHDPVRVPD